Protein AF-A0A9W8Z7Z8-F1 (afdb_monomer_lite)

Structure (mmCIF, N/CA/C/O backbone):
data_AF-A0A9W8Z7Z8-F1
#
_entry.id   AF-A0A9W8Z7Z8-F1
#
loop_
_atom_site.group_PDB
_atom_site.id
_atom_site.type_symbol
_atom_site.label_atom_id
_atom_site.label_alt_id
_atom_site.label_comp_id
_atom_site.label_asym_id
_atom_site.label_entity_id
_atom_site.label_seq_id
_atom_site.pdbx_PDB_ins_code
_atom_site.Cartn_x
_atom_site.Cartn_y
_atom_site.Cartn_z
_atom_site.occupancy
_atom_site.B_iso_or_equiv
_atom_site.auth_seq_id
_atom_site.auth_comp_id
_atom_site.auth_asym_id
_atom_site.auth_atom_id
_atom_site.pdbx_PDB_model_num
ATOM 1 N N . MET A 1 1 ? -20.043 -5.661 -23.230 1.00 39.12 1 MET A N 1
ATOM 2 C CA . MET A 1 1 ? -18.598 -5.595 -22.926 1.00 39.12 1 MET A CA 1
ATOM 3 C C . MET A 1 1 ? -18.459 -5.295 -21.445 1.00 39.12 1 MET A C 1
ATOM 5 O O . MET A 1 1 ? -19.110 -4.366 -20.987 1.00 39.12 1 MET A O 1
ATOM 9 N N . ALA A 1 2 ? -17.731 -6.114 -20.684 1.00 43.66 2 ALA A N 1
ATOM 10 C CA . ALA A 1 2 ? -17.477 -5.823 -19.274 1.00 43.66 2 ALA A CA 1
ATOM 11 C C . ALA A 1 2 ? -16.576 -4.582 -19.176 1.00 43.66 2 ALA A C 1
ATOM 13 O O . ALA A 1 2 ? -15.617 -4.477 -19.938 1.00 43.66 2 ALA A O 1
ATOM 14 N N . ALA A 1 3 ? -16.887 -3.651 -18.271 1.00 53.94 3 ALA A N 1
ATOM 15 C CA . ALA A 1 3 ? -15.979 -2.555 -17.943 1.00 53.94 3 ALA A CA 1
ATOM 16 C C . ALA A 1 3 ? -14.608 -3.136 -17.556 1.00 53.94 3 ALA A C 1
ATOM 18 O O . ALA A 1 3 ? -14.558 -4.127 -16.813 1.00 53.94 3 ALA A O 1
ATOM 19 N N . SER A 1 4 ? -13.520 -2.553 -18.074 1.00 74.75 4 SER A N 1
ATOM 20 C CA . SER A 1 4 ? -12.165 -2.930 -17.663 1.00 74.75 4 SER A CA 1
ATOM 21 C C . SER A 1 4 ? -12.037 -2.765 -16.146 1.00 74.75 4 SER A C 1
ATOM 23 O O . SER A 1 4 ? -12.730 -1.940 -15.544 1.00 74.75 4 SER A O 1
ATOM 25 N N . SER A 1 5 ? -11.192 -3.573 -15.500 1.00 82.94 5 SER A N 1
ATOM 26 C CA . SER A 1 5 ? -11.067 -3.580 -14.035 1.00 82.94 5 SER A CA 1
ATOM 27 C C . SER A 1 5 ? -10.820 -2.180 -13.464 1.00 82.94 5 SER A C 1
ATOM 29 O O . SER A 1 5 ? -11.404 -1.831 -12.443 1.00 82.94 5 SER A O 1
ATOM 31 N N . ILE A 1 6 ? -10.071 -1.334 -14.179 1.00 86.25 6 ILE A N 1
ATOM 32 C CA . ILE A 1 6 ? -9.810 0.046 -13.765 1.00 86.25 6 ILE A CA 1
ATOM 33 C C . ILE A 1 6 ? -11.049 0.949 -13.795 1.00 86.25 6 ILE A C 1
ATOM 35 O O . ILE A 1 6 ? -11.225 1.764 -12.895 1.00 86.25 6 ILE A O 1
ATOM 39 N N . GLU A 1 7 ? -11.946 0.799 -14.771 1.00 88.81 7 GLU A N 1
ATOM 40 C CA . GLU A 1 7 ? -13.176 1.601 -14.826 1.00 88.81 7 GLU A CA 1
ATOM 41 C C . GLU A 1 7 ? -14.107 1.258 -13.658 1.00 88.81 7 GLU A C 1
ATOM 43 O O . GLU A 1 7 ? -14.767 2.137 -13.106 1.00 88.81 7 GLU A O 1
ATOM 48 N N . LYS A 1 8 ? -14.085 -0.002 -13.200 1.00 89.75 8 LYS A N 1
ATOM 49 C CA . LYS A 1 8 ? -14.776 -0.394 -11.966 1.00 89.75 8 LYS A CA 1
ATOM 50 C C . LYS A 1 8 ? -14.170 0.309 -10.754 1.00 89.75 8 LYS A C 1
ATOM 52 O O . LYS A 1 8 ? -14.917 0.903 -9.986 1.00 89.75 8 LYS A O 1
ATOM 57 N N . ILE A 1 9 ? -12.843 0.308 -10.613 1.00 90.50 9 ILE A N 1
ATOM 58 C CA . ILE A 1 9 ? -12.162 0.980 -9.494 1.00 90.50 9 ILE A CA 1
ATOM 59 C C . ILE A 1 9 ? -12.433 2.489 -9.496 1.00 90.50 9 ILE A C 1
ATOM 61 O O . ILE A 1 9 ? -12.765 3.045 -8.455 1.00 90.50 9 ILE A O 1
ATOM 65 N N . LYS A 1 10 ? -12.378 3.149 -10.658 1.00 89.25 10 LYS A N 1
ATOM 66 C CA . LYS A 1 10 ? -12.689 4.583 -10.795 1.00 89.25 10 LYS A CA 1
ATOM 67 C C . LYS A 1 10 ? -14.138 4.928 -10.444 1.00 89.25 10 LYS A C 1
ATOM 69 O O . LYS A 1 10 ? -14.411 6.066 -10.078 1.00 89.25 10 LYS A O 1
ATOM 74 N N . SER A 1 11 ? -15.057 3.971 -10.574 1.00 92.56 11 SER A N 1
ATOM 75 C CA . SER A 1 11 ? -16.468 4.150 -10.214 1.00 92.56 11 SER A CA 1
ATOM 76 C C . SER A 1 11 ? -16.760 3.962 -8.721 1.00 92.56 11 SER A C 1
ATOM 78 O O . SER A 1 11 ? -17.864 4.280 -8.280 1.00 92.56 11 SER A O 1
ATOM 80 N N . LEU A 1 12 ? -15.801 3.448 -7.940 1.00 93.88 12 LEU A N 1
ATOM 81 C CA . LEU A 1 12 ? -15.983 3.246 -6.505 1.00 93.88 12 LEU A CA 1
ATOM 82 C C . LEU A 1 12 ? -16.014 4.586 -5.753 1.00 93.88 12 LEU A C 1
ATOM 84 O O . LEU A 1 12 ? -15.250 5.498 -6.084 1.00 93.88 12 LEU A O 1
ATOM 88 N N . PRO A 1 13 ? -16.843 4.708 -4.702 1.00 95.06 13 PRO A N 1
ATOM 89 C CA . PRO A 1 13 ? -16.856 5.898 -3.866 1.00 95.06 13 PRO A CA 1
ATOM 90 C C . PRO A 1 13 ? -15.516 6.082 -3.142 1.00 95.06 13 PRO A C 1
ATOM 92 O O . PRO A 1 13 ? -14.824 5.118 -2.804 1.00 95.06 13 PRO A O 1
ATOM 95 N N . ALA A 1 14 ? -15.161 7.335 -2.865 1.00 93.38 14 ALA A N 1
ATOM 96 C CA . ALA A 1 14 ? -14.067 7.631 -1.947 1.00 93.38 14 ALA A CA 1
ATOM 97 C C . ALA A 1 14 ? -14.435 7.161 -0.530 1.00 93.38 14 ALA A C 1
ATOM 99 O O . ALA A 1 14 ? -15.610 7.205 -0.155 1.00 93.38 14 ALA A O 1
ATOM 100 N N . LEU A 1 15 ? -13.443 6.737 0.257 1.00 90.56 15 LEU A N 1
ATOM 101 C CA . LEU A 1 15 ? -13.658 6.414 1.668 1.00 90.56 15 LEU A CA 1
ATOM 102 C C . LEU A 1 15 ? -14.225 7.655 2.388 1.00 90.56 15 LEU A C 1
ATOM 104 O O . LEU A 1 15 ? -13.582 8.710 2.356 1.00 90.56 15 LEU A O 1
ATOM 108 N N . PRO A 1 16 ? -15.424 7.570 2.995 1.00 90.81 16 PRO A N 1
ATOM 109 C CA . PRO A 1 16 ? -16.028 8.706 3.674 1.00 90.81 16 PRO A CA 1
ATOM 110 C C . PRO A 1 16 ? -15.266 9.062 4.956 1.00 90.81 16 PRO A C 1
ATOM 112 O O . PRO A 1 16 ? -14.411 8.318 5.439 1.00 90.81 16 PRO A O 1
ATOM 115 N N . SER A 1 17 ? -15.601 10.220 5.527 1.00 88.06 17 SER A N 1
ATOM 116 C CA . SER A 1 17 ? -15.089 10.609 6.841 1.00 88.06 17 SER A CA 1
ATOM 117 C C . SER A 1 17 ? -15.485 9.581 7.901 1.00 88.06 17 SER A C 1
ATOM 119 O O . SER A 1 17 ? -16.642 9.175 7.981 1.00 88.06 17 SER A O 1
ATOM 121 N N . GLN A 1 18 ? -14.537 9.231 8.766 1.00 87.69 18 GLN A N 1
ATOM 122 C CA . GLN A 1 18 ? -14.733 8.289 9.873 1.00 87.69 18 GLN A CA 1
ATOM 123 C C . GLN A 1 18 ? -15.475 8.918 11.072 1.00 87.69 18 GLN A C 1
ATOM 125 O O . GLN A 1 18 ? -15.581 8.302 12.126 1.00 87.69 18 GLN A O 1
ATOM 130 N N . ALA A 1 19 ? -15.988 10.148 10.924 1.00 85.44 19 ALA A N 1
ATOM 131 C CA . ALA A 1 19 ? -16.839 10.811 11.917 1.00 85.44 19 ALA A CA 1
ATOM 132 C C . ALA A 1 19 ? -18.257 10.210 11.998 1.00 85.44 19 ALA A C 1
ATOM 134 O O . ALA A 1 19 ? -18.991 10.476 12.948 1.00 85.44 19 ALA A O 1
ATOM 135 N N . THR A 1 20 ? -18.653 9.422 10.997 1.00 83.00 20 THR A N 1
ATOM 136 C CA . THR A 1 20 ? -19.937 8.716 10.931 1.00 83.00 20 THR A CA 1
ATOM 137 C C . THR A 1 20 ? -19.712 7.248 10.589 1.00 83.00 20 THR A C 1
ATOM 139 O O . THR A 1 20 ? -18.652 6.885 10.082 1.00 83.00 20 THR A O 1
ATOM 142 N N . ALA A 1 21 ? -20.721 6.408 10.830 1.00 85.56 21 ALA A N 1
ATOM 143 C CA . ALA A 1 21 ? -20.682 5.012 10.408 1.00 85.56 21 ALA A CA 1
ATOM 144 C C . ALA A 1 21 ? -20.413 4.910 8.897 1.00 85.56 21 ALA A C 1
ATOM 146 O O . ALA A 1 21 ? -21.009 5.639 8.102 1.00 85.56 21 ALA A O 1
ATOM 147 N N . ILE A 1 22 ? -19.497 4.017 8.525 1.00 90.00 22 ILE A N 1
ATOM 148 C CA . ILE A 1 22 ? -19.173 3.710 7.134 1.00 90.00 22 ILE A CA 1
ATOM 149 C C . ILE A 1 22 ? -19.985 2.481 6.739 1.00 90.00 22 ILE A C 1
ATOM 151 O O . ILE A 1 22 ? -19.901 1.445 7.399 1.00 90.00 22 ILE A O 1
ATOM 155 N N . ASP A 1 23 ? -20.778 2.607 5.677 1.00 92.06 23 ASP A N 1
ATOM 156 C CA . ASP A 1 23 ? -21.559 1.492 5.152 1.00 92.06 23 ASP A CA 1
ATOM 157 C C . ASP A 1 23 ? -20.656 0.355 4.646 1.00 92.06 23 ASP A C 1
ATOM 159 O O . ASP A 1 23 ? -19.468 0.516 4.364 1.00 92.06 23 ASP A O 1
ATOM 163 N N . GLN A 1 24 ? -21.224 -0.841 4.513 1.00 91.62 24 GLN A N 1
ATOM 164 C CA . GLN A 1 24 ? -20.493 -1.956 3.921 1.00 91.62 24 GLN A CA 1
ATOM 165 C C . GLN A 1 24 ? -20.294 -1.719 2.422 1.00 91.62 24 GLN A C 1
ATOM 167 O O . GLN A 1 24 ? -21.250 -1.474 1.686 1.00 91.62 24 GLN A O 1
ATOM 172 N N . GLY A 1 25 ? -19.056 -1.849 1.947 1.00 94.19 25 GLY A N 1
ATOM 173 C CA . GLY A 1 25 ? -18.757 -1.644 0.537 1.00 94.19 25 GLY A CA 1
ATOM 174 C C . GLY A 1 25 ? -17.272 -1.653 0.208 1.00 94.19 25 GLY A C 1
ATOM 175 O O . GLY A 1 25 ? -16.425 -2.002 1.029 1.00 94.19 25 GLY A O 1
ATOM 176 N N . GLN A 1 26 ? -16.970 -1.277 -1.034 1.00 94.88 26 GLN A N 1
ATOM 177 C CA . GLN A 1 26 ? -15.612 -1.032 -1.505 1.00 94.88 26 GLN A CA 1
ATOM 178 C C . GLN A 1 26 ? -15.412 0.469 -1.667 1.00 94.88 26 GLN A C 1
ATOM 180 O O . GLN A 1 26 ? -16.247 1.150 -2.262 1.00 94.88 26 GLN A O 1
ATOM 185 N N . TYR A 1 27 ? -14.286 0.953 -1.162 1.00 95.06 27 TYR A N 1
ATOM 186 C CA . TYR A 1 27 ? -13.946 2.365 -1.145 1.00 95.06 27 TYR A CA 1
ATOM 187 C C . TYR A 1 27 ? -12.557 2.579 -1.725 1.00 95.06 27 TYR A C 1
ATOM 189 O O . TYR A 1 27 ? -11.703 1.693 -1.670 1.00 95.06 27 TYR A O 1
ATOM 197 N N . THR A 1 28 ? -12.324 3.774 -2.255 1.00 94.12 28 THR A N 1
ATOM 198 C CA . THR A 1 28 ? -11.012 4.188 -2.750 1.00 94.12 28 THR A CA 1
ATOM 199 C C . THR A 1 28 ? -10.416 5.281 -1.881 1.00 94.12 28 THR A C 1
ATOM 201 O O . THR A 1 28 ? -11.105 6.165 -1.371 1.00 94.12 28 THR A O 1
ATOM 204 N N . ILE A 1 29 ? -9.097 5.229 -1.735 1.00 92.94 29 ILE A N 1
ATOM 205 C CA . ILE A 1 29 ? -8.292 6.334 -1.228 1.00 92.94 29 ILE A CA 1
ATOM 206 C C . ILE A 1 29 ? -7.325 6.660 -2.353 1.00 92.94 29 ILE A C 1
ATOM 208 O O . ILE A 1 29 ? -6.468 5.850 -2.699 1.00 92.94 29 ILE A O 1
ATOM 212 N N . ALA A 1 30 ? -7.525 7.817 -2.974 1.00 91.56 30 ALA A N 1
ATOM 213 C CA . ALA A 1 30 ? -6.794 8.216 -4.163 1.00 91.56 30 ALA A CA 1
ATOM 214 C C . ALA A 1 30 ? -5.975 9.473 -3.887 1.00 91.56 30 ALA A C 1
ATOM 216 O O . ALA A 1 30 ? -6.443 10.412 -3.241 1.00 91.56 30 ALA A O 1
ATOM 217 N N . THR A 1 31 ? -4.772 9.515 -4.448 1.00 91.25 31 THR A N 1
ATOM 218 C CA . THR A 1 31 ? -3.975 10.735 -4.549 1.00 91.25 31 THR A CA 1
ATOM 219 C C . THR A 1 31 ? -3.926 11.195 -6.001 1.00 91.25 31 THR A C 1
ATOM 221 O O . THR A 1 31 ? -3.855 10.385 -6.921 1.00 91.25 31 THR A O 1
ATOM 224 N N . LYS A 1 32 ? -3.967 12.513 -6.212 1.00 88.94 32 LYS A N 1
ATOM 225 C CA . LYS A 1 32 ? -3.668 13.135 -7.515 1.00 88.94 32 LYS A CA 1
ATOM 226 C C . LYS A 1 32 ? -2.215 13.602 -7.604 1.00 88.94 32 LYS A C 1
ATOM 228 O O . LYS A 1 32 ? -1.803 14.126 -8.635 1.00 88.94 32 LYS A O 1
ATOM 233 N N . GLN A 1 33 ? -1.458 13.478 -6.513 1.00 90.31 33 GLN A N 1
ATOM 234 C CA . GLN A 1 33 ? -0.063 13.891 -6.475 1.00 90.31 33 GLN A CA 1
ATOM 235 C C . GLN A 1 33 ? 0.769 12.901 -7.280 1.00 90.31 33 GLN A C 1
ATOM 237 O O . GLN A 1 33 ? 0.691 11.696 -7.061 1.00 90.31 33 GLN A O 1
ATOM 242 N N . GLN A 1 34 ? 1.574 13.413 -8.200 1.00 89.94 34 GLN A N 1
ATOM 243 C CA . GLN A 1 34 ? 2.544 12.607 -8.927 1.00 89.94 34 GLN A CA 1
ATOM 244 C C . GLN A 1 34 ? 3.852 12.553 -8.139 1.00 89.94 34 GLN A C 1
ATOM 246 O O . GLN A 1 34 ? 4.297 13.570 -7.607 1.00 89.94 34 GLN A O 1
ATOM 251 N N . LEU A 1 35 ? 4.476 11.378 -8.101 1.00 89.38 35 LEU A N 1
ATOM 252 C CA . LEU A 1 35 ? 5.808 11.189 -7.542 1.00 89.38 35 LEU A CA 1
ATOM 253 C C . LEU A 1 35 ? 6.775 10.841 -8.672 1.00 89.38 35 LEU A C 1
ATOM 255 O O . LEU A 1 35 ? 6.629 9.812 -9.328 1.00 89.38 35 LEU A O 1
ATOM 259 N N . ASN A 1 36 ? 7.765 11.705 -8.886 1.00 87.75 36 ASN A N 1
ATOM 260 C CA . ASN A 1 36 ? 8.847 11.459 -9.831 1.00 87.75 36 ASN A CA 1
ATOM 261 C C . ASN A 1 36 ? 10.073 10.990 -9.054 1.00 87.75 36 ASN A C 1
ATOM 263 O O . ASN A 1 36 ? 10.641 11.752 -8.271 1.00 87.75 36 ASN A O 1
ATOM 267 N N . LEU A 1 37 ? 10.476 9.743 -9.279 1.00 84.38 37 LEU A N 1
ATOM 268 C CA . LEU A 1 37 ? 11.695 9.190 -8.706 1.00 84.38 37 LEU A CA 1
ATOM 269 C C . LEU A 1 37 ? 12.843 9.403 -9.688 1.00 84.38 37 LEU A C 1
ATOM 271 O O . LEU A 1 37 ? 12.743 9.033 -10.858 1.00 84.38 37 LEU A O 1
ATOM 275 N N . ILE A 1 38 ? 13.922 10.017 -9.210 1.00 80.19 38 ILE A N 1
ATOM 276 C CA . ILE A 1 38 ? 15.151 10.190 -9.984 1.00 80.19 38 ILE A CA 1
ATOM 277 C C . ILE A 1 38 ? 16.125 9.114 -9.505 1.00 80.19 38 ILE A C 1
ATOM 279 O O . ILE A 1 38 ? 16.488 9.138 -8.325 1.00 80.19 38 ILE A O 1
ATOM 283 N N . PRO A 1 39 ? 16.536 8.171 -10.371 1.00 72.69 39 PRO A N 1
ATOM 284 C CA . PRO A 1 39 ? 17.536 7.189 -9.994 1.00 72.69 39 PRO A CA 1
ATOM 285 C C . PRO A 1 39 ? 18.850 7.900 -9.673 1.00 72.69 39 PRO A C 1
ATOM 287 O O . PRO A 1 39 ? 19.281 8.811 -10.385 1.00 72.69 39 PRO A O 1
ATOM 290 N N . THR A 1 40 ? 19.479 7.489 -8.581 1.00 70.94 40 THR A N 1
ATOM 291 C CA . THR A 1 40 ? 20.834 7.896 -8.225 1.00 70.94 40 THR A CA 1
ATOM 292 C C . THR A 1 40 ? 21.831 6.859 -8.720 1.00 70.94 40 THR A C 1
ATOM 294 O O . THR A 1 40 ? 21.492 5.696 -8.910 1.00 70.94 40 THR A O 1
ATOM 297 N N . ASN A 1 41 ? 23.076 7.278 -8.947 1.00 72.00 41 ASN A N 1
ATOM 298 C CA . ASN A 1 41 ? 24.141 6.388 -9.423 1.00 72.00 41 ASN A CA 1
ATOM 299 C C . ASN A 1 41 ? 24.748 5.528 -8.293 1.00 72.00 41 ASN A C 1
ATOM 301 O O . ASN A 1 41 ? 25.907 5.132 -8.387 1.00 72.00 41 ASN A O 1
ATOM 305 N N . ASP A 1 42 ? 24.013 5.305 -7.202 1.00 77.00 42 ASP A N 1
ATOM 306 C CA . ASP A 1 42 ? 24.418 4.439 -6.098 1.00 77.00 42 ASP A CA 1
ATOM 307 C C . ASP A 1 42 ? 23.669 3.099 -6.159 1.00 77.00 42 ASP A C 1
ATOM 309 O O . ASP A 1 42 ? 22.607 2.977 -6.761 1.00 77.00 42 ASP A O 1
ATOM 313 N N . GLU A 1 43 ? 24.235 2.064 -5.539 1.00 75.25 43 GLU A N 1
ATOM 314 C CA . GLU A 1 43 ? 23.600 0.737 -5.442 1.00 75.25 43 GLU A CA 1
ATOM 315 C C . GLU A 1 43 ? 22.541 0.678 -4.321 1.00 75.25 43 GLU A C 1
ATOM 317 O O . GLU A 1 43 ? 22.003 -0.384 -4.004 1.00 75.25 43 GLU A O 1
ATOM 322 N N . ALA A 1 44 ? 22.247 1.813 -3.682 1.00 80.69 44 ALA A N 1
ATOM 323 C CA . ALA A 1 44 ? 21.367 1.877 -2.528 1.00 80.69 44 ALA A CA 1
ATOM 324 C C . ALA A 1 44 ? 19.890 1.829 -2.948 1.00 80.69 44 ALA A C 1
ATOM 326 O O . ALA A 1 44 ? 19.421 2.630 -3.756 1.00 80.69 44 ALA A O 1
ATOM 327 N N . THR A 1 45 ? 19.124 0.926 -2.330 1.00 82.75 45 THR A N 1
ATOM 328 C CA . THR A 1 45 ? 17.658 0.950 -2.437 1.00 82.75 45 THR A CA 1
ATOM 329 C C . THR A 1 45 ? 17.116 2.148 -1.661 1.00 82.75 45 THR A C 1
ATOM 331 O O . THR A 1 45 ? 17.487 2.364 -0.508 1.00 82.75 45 THR A O 1
ATOM 334 N N . ARG A 1 46 ? 16.233 2.928 -2.292 1.00 85.31 46 ARG A N 1
ATOM 335 C CA . ARG A 1 46 ? 15.578 4.091 -1.684 1.00 85.31 46 ARG A CA 1
ATOM 336 C C . ARG A 1 46 ? 14.071 3.906 -1.702 1.00 85.31 46 ARG A C 1
ATOM 338 O O . ARG A 1 46 ? 13.499 3.592 -2.745 1.00 85.31 46 ARG A O 1
ATOM 345 N N . THR A 1 47 ? 13.443 4.181 -0.568 1.00 88.00 47 THR A N 1
ATOM 346 C CA . THR A 1 47 ? 11.991 4.105 -0.400 1.00 88.00 47 THR A CA 1
ATOM 347 C C . THR A 1 47 ? 11.433 5.504 -0.174 1.00 88.00 47 THR A C 1
ATOM 349 O O . THR A 1 47 ? 12.034 6.321 0.521 1.00 88.00 47 THR A O 1
ATOM 352 N N . HIS A 1 48 ? 10.279 5.792 -0.774 1.00 90.94 48 HIS A N 1
ATOM 353 C CA . HIS A 1 48 ? 9.584 7.067 -0.634 1.00 90.94 48 HIS A CA 1
ATOM 354 C C . HIS A 1 48 ? 8.113 6.824 -0.310 1.00 90.94 48 HIS A C 1
ATOM 356 O O . HIS A 1 48 ? 7.434 6.077 -1.017 1.00 90.94 48 HIS A O 1
ATOM 362 N N . ILE A 1 49 ? 7.598 7.502 0.716 1.00 92.25 49 ILE A N 1
ATOM 363 C CA . ILE A 1 49 ? 6.159 7.531 0.980 1.00 92.25 49 ILE A CA 1
ATOM 364 C C . ILE A 1 49 ? 5.504 8.436 -0.066 1.00 92.25 49 ILE A C 1
ATOM 366 O O . ILE A 1 49 ? 5.752 9.639 -0.106 1.00 92.25 49 ILE A O 1
ATOM 370 N N . TRP A 1 50 ? 4.669 7.847 -0.923 1.00 92.94 50 TRP A N 1
ATOM 371 C CA . TRP A 1 50 ? 3.969 8.574 -1.983 1.00 92.94 50 TRP A CA 1
ATOM 372 C C . TRP A 1 50 ? 2.694 9.256 -1.480 1.00 92.94 50 TRP A C 1
ATOM 374 O O . TRP A 1 50 ? 2.489 10.447 -1.700 1.00 92.94 50 TRP A O 1
ATOM 384 N N . PHE A 1 51 ? 1.830 8.507 -0.801 1.00 93.12 51 PHE A N 1
ATOM 385 C CA . PHE A 1 51 ? 0.630 9.034 -0.164 1.00 93.12 51 PHE A CA 1
ATOM 386 C C . PHE A 1 51 ? 0.238 8.152 1.016 1.00 93.12 51 PHE A C 1
ATOM 388 O O . PHE A 1 51 ? 0.732 7.035 1.169 1.00 93.12 51 PHE A O 1
ATOM 395 N N . ARG A 1 52 ? -0.656 8.673 1.852 1.00 91.62 52 ARG A N 1
ATOM 396 C CA . ARG A 1 52 ? -1.150 8.007 3.055 1.00 91.62 52 ARG A CA 1
ATOM 397 C C . ARG A 1 52 ? -2.644 8.222 3.204 1.00 91.62 52 ARG A C 1
ATOM 399 O O . ARG A 1 52 ? -3.192 9.209 2.711 1.00 91.62 52 ARG A O 1
ATOM 406 N N . THR A 1 53 ? -3.285 7.296 3.896 1.00 90.50 53 THR A N 1
ATOM 407 C CA . THR A 1 53 ? -4.645 7.486 4.389 1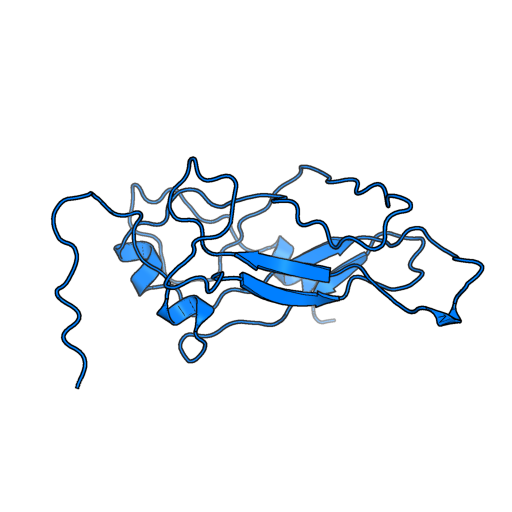.00 90.50 53 THR A CA 1
ATOM 408 C C . THR A 1 53 ? -4.622 8.449 5.584 1.00 90.50 53 THR A C 1
ATOM 410 O O . THR A 1 53 ? -3.565 8.644 6.192 1.00 90.50 53 THR A O 1
ATOM 413 N N . PRO A 1 54 ? -5.764 9.037 5.971 1.00 85.88 54 PRO A N 1
ATOM 414 C CA . PRO A 1 54 ? -5.947 9.517 7.343 1.00 85.88 54 PRO A CA 1
ATOM 415 C C . PRO A 1 54 ? -5.745 8.369 8.349 1.00 85.88 54 PRO A C 1
ATOM 417 O O . PRO A 1 54 ? -5.839 7.199 7.952 1.00 85.88 54 PRO A O 1
ATOM 420 N N . ALA A 1 55 ? -5.518 8.668 9.633 1.00 89.44 55 ALA A N 1
ATOM 421 C CA . ALA A 1 55 ? -5.514 7.631 10.665 1.00 89.44 55 ALA A CA 1
ATOM 422 C C . ALA A 1 55 ? -6.834 6.867 10.636 1.00 89.44 55 ALA A C 1
ATOM 424 O O . ALA A 1 55 ? -7.919 7.451 10.595 1.00 89.44 55 ALA A O 1
ATOM 425 N N . LEU A 1 56 ? -6.730 5.543 10.641 1.00 90.62 56 LEU A N 1
ATOM 426 C CA . LEU A 1 56 ? -7.886 4.666 10.662 1.00 90.62 56 LEU A CA 1
ATOM 427 C C . LEU A 1 56 ? -8.347 4.477 12.109 1.00 90.62 56 LEU A C 1
ATOM 429 O O . LEU A 1 56 ? -7.540 4.238 13.006 1.00 90.62 56 LEU A O 1
ATOM 433 N N . THR A 1 57 ? -9.651 4.592 12.338 1.00 90.94 57 THR A N 1
ATOM 434 C CA . THR A 1 57 ? -10.264 4.287 13.630 1.00 90.94 57 THR A CA 1
ATOM 435 C C . THR A 1 57 ? -10.335 2.778 13.831 1.00 90.94 57 THR A C 1
ATOM 437 O O . THR A 1 57 ? -10.343 2.000 12.873 1.00 90.94 57 THR A O 1
ATOM 440 N N . ILE A 1 58 ? -10.447 2.352 15.090 1.00 90.25 58 ILE A N 1
ATOM 441 C CA . ILE A 1 58 ? -10.582 0.932 15.431 1.00 90.25 58 ILE A CA 1
ATOM 442 C C . ILE A 1 58 ? -11.793 0.284 14.750 1.00 90.25 58 ILE A C 1
ATOM 444 O O . ILE A 1 58 ? -11.716 -0.867 14.322 1.00 90.25 58 ILE A O 1
ATOM 448 N N . ASP A 1 59 ? -12.894 1.026 14.617 1.00 89.44 59 ASP A N 1
ATOM 449 C CA . ASP A 1 59 ? -14.095 0.538 13.950 1.00 89.44 59 ASP A CA 1
ATOM 450 C C . ASP A 1 59 ? -13.830 0.320 12.465 1.00 89.44 59 ASP A C 1
ATOM 452 O O . ASP A 1 59 ? -14.138 -0.752 11.955 1.00 89.44 59 ASP A O 1
ATOM 456 N N . THR A 1 60 ? -13.188 1.265 11.777 1.00 90.94 60 THR A N 1
ATOM 457 C CA . THR A 1 60 ? -12.822 1.086 10.367 1.00 90.94 60 THR A CA 1
ATOM 458 C C . THR A 1 60 ? -11.897 -0.114 10.188 1.00 90.94 60 THR A C 1
ATOM 460 O O . THR A 1 60 ? -12.177 -0.966 9.348 1.00 90.94 60 THR A O 1
ATOM 463 N N . ILE A 1 61 ? -10.848 -0.233 11.010 1.00 91.94 61 ILE A N 1
ATOM 464 C CA . ILE A 1 61 ? -9.870 -1.330 10.939 1.00 91.94 61 ILE A CA 1
ATOM 465 C C . ILE A 1 61 ? -10.555 -2.696 11.043 1.00 91.94 61 ILE A C 1
ATOM 467 O O . ILE A 1 61 ? -10.340 -3.553 10.190 1.00 91.94 61 ILE A O 1
ATOM 471 N N . LYS A 1 62 ? -11.453 -2.878 12.020 1.00 90.81 62 LYS A N 1
ATOM 472 C CA . LYS A 1 62 ? -12.199 -4.136 12.226 1.00 90.81 62 LYS A CA 1
ATOM 473 C C . LYS A 1 62 ? -13.073 -4.550 11.038 1.00 90.81 62 LYS A C 1
ATOM 475 O O . LYS A 1 62 ? -13.464 -5.713 10.946 1.00 90.81 62 LYS A O 1
ATOM 480 N N . HIS A 1 63 ? -13.417 -3.615 10.155 1.00 91.56 63 HIS A N 1
ATOM 481 C CA . HIS A 1 63 ? -14.241 -3.877 8.976 1.00 91.56 63 HIS A CA 1
ATOM 482 C C . HIS A 1 63 ? -13.427 -4.007 7.680 1.00 91.56 63 HIS A C 1
ATOM 484 O O . HIS A 1 63 ? -14.003 -4.348 6.643 1.00 91.56 63 HIS A O 1
ATOM 490 N N . ILE A 1 64 ? -12.107 -3.787 7.708 1.00 93.50 64 ILE A N 1
ATOM 491 C CA . ILE A 1 64 ? -11.251 -3.970 6.533 1.00 93.50 64 ILE A CA 1
ATOM 492 C C . ILE A 1 64 ? -11.100 -5.463 6.248 1.00 93.50 64 ILE A C 1
ATOM 494 O O . ILE A 1 64 ? -10.417 -6.190 6.957 1.00 93.50 64 ILE A O 1
ATOM 498 N N . ARG A 1 65 ? -11.715 -5.911 5.150 1.00 94.94 65 ARG A N 1
ATOM 499 C CA . ARG A 1 65 ? -11.612 -7.300 4.666 1.00 94.94 65 ARG A CA 1
ATOM 500 C C . ARG A 1 65 ? -10.478 -7.509 3.676 1.00 94.94 65 ARG A C 1
ATOM 502 O O . ARG A 1 65 ? -9.981 -8.620 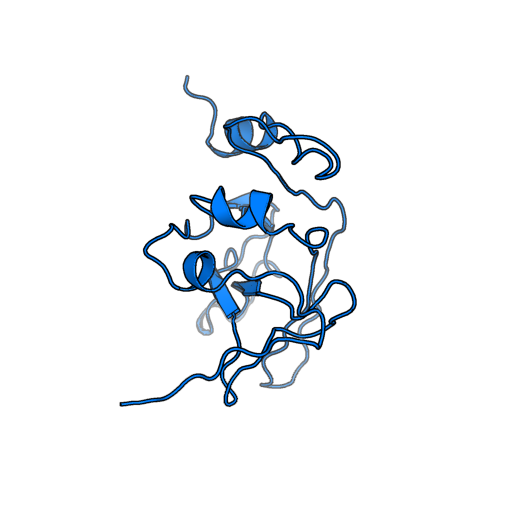3.504 1.00 94.94 65 ARG A O 1
ATOM 509 N N . SER A 1 66 ? -10.106 -6.450 2.963 1.00 95.44 66 SER A N 1
ATOM 510 C CA . SER A 1 66 ? -8.995 -6.505 2.027 1.00 95.44 66 SER A CA 1
ATOM 511 C C . SER A 1 66 ? -8.476 -5.131 1.641 1.00 95.44 66 SER A C 1
ATOM 513 O O . SER A 1 66 ? -9.264 -4.192 1.537 1.00 95.44 66 SER A O 1
ATOM 515 N N . ILE A 1 67 ? -7.189 -5.057 1.315 1.00 96.00 67 ILE A N 1
ATOM 516 C CA . ILE A 1 67 ? -6.518 -3.870 0.782 1.00 96.00 67 ILE A CA 1
ATOM 517 C C . ILE A 1 67 ? -5.841 -4.240 -0.541 1.00 96.00 67 ILE A C 1
ATOM 519 O O . ILE A 1 67 ? -5.242 -5.305 -0.668 1.00 96.00 67 ILE A O 1
ATOM 523 N N . GLN A 1 68 ? -5.937 -3.368 -1.543 1.00 96.06 68 GLN A N 1
ATOM 524 C CA . GLN A 1 68 ? -5.268 -3.545 -2.831 1.00 96.06 68 GLN A CA 1
ATOM 525 C C . GLN A 1 68 ? -4.822 -2.187 -3.369 1.00 96.06 68 GLN A C 1
ATOM 527 O O . GLN A 1 68 ? -5.611 -1.243 -3.412 1.00 96.06 68 GLN A O 1
ATOM 532 N N . LEU A 1 69 ? -3.564 -2.098 -3.798 1.00 95.56 69 LEU A N 1
ATOM 533 C CA . LEU A 1 69 ? -3.030 -0.899 -4.435 1.00 95.56 69 LEU A CA 1
ATOM 534 C C . LEU A 1 69 ? -3.202 -0.985 -5.952 1.00 95.56 69 LEU A C 1
ATOM 536 O O . LEU A 1 69 ? -2.863 -1.993 -6.570 1.00 95.56 69 LEU A O 1
ATOM 540 N N . TRP A 1 70 ? -3.671 0.113 -6.531 1.00 94.94 70 TRP A N 1
ATOM 541 C CA . TRP A 1 70 ? -3.691 0.360 -7.966 1.00 94.94 70 TRP A CA 1
ATOM 542 C C . TRP A 1 70 ? -2.865 1.612 -8.235 1.00 94.94 70 TRP A C 1
ATOM 544 O O . TRP A 1 70 ? -3.061 2.626 -7.565 1.00 94.94 70 TRP A O 1
ATOM 554 N N . ALA A 1 71 ? -1.942 1.545 -9.189 1.00 93.06 71 ALA A N 1
ATOM 555 C CA . ALA A 1 71 ? -1.054 2.660 -9.499 1.00 93.06 71 ALA A CA 1
ATOM 556 C C . ALA A 1 71 ? -0.949 2.859 -11.009 1.00 93.06 71 ALA A C 1
ATOM 558 O O . ALA A 1 71 ? -0.689 1.913 -11.745 1.00 93.06 71 ALA A O 1
ATOM 559 N N . GLU A 1 72 ? -1.137 4.091 -11.471 1.00 93.31 72 GLU A N 1
ATOM 560 C CA . GLU A 1 72 ? -0.783 4.484 -12.831 1.00 93.31 72 GLU A CA 1
ATOM 561 C C . GLU A 1 72 ? 0.692 4.869 -12.856 1.00 93.31 72 GLU A C 1
ATOM 563 O O . GLU A 1 72 ? 1.116 5.802 -12.171 1.00 93.31 72 GLU A O 1
ATOM 568 N N . SER A 1 73 ? 1.494 4.135 -13.621 1.00 91.50 73 SER A N 1
ATOM 569 C CA . SER A 1 73 ? 2.936 4.340 -13.639 1.00 91.50 73 SER A CA 1
ATOM 570 C C . SER A 1 73 ? 3.536 4.070 -15.008 1.00 91.50 73 SER A C 1
ATOM 572 O O . SER A 1 73 ? 2.946 3.423 -15.874 1.00 91.50 73 SER A O 1
ATOM 574 N N . ARG A 1 74 ? 4.749 4.582 -15.188 1.00 87.75 74 ARG A N 1
ATOM 575 C CA . ARG A 1 74 ? 5.639 4.230 -16.288 1.00 87.75 74 ARG A CA 1
ATOM 576 C C . ARG A 1 74 ? 7.051 4.063 -15.751 1.00 87.75 74 ARG A C 1
ATOM 578 O O . ARG A 1 74 ? 7.354 4.483 -14.632 1.00 87.75 74 ARG A O 1
ATOM 585 N N . ASP A 1 75 ? 7.902 3.439 -16.541 1.00 82.50 75 ASP A N 1
ATOM 586 C CA . ASP A 1 75 ? 9.327 3.347 -16.248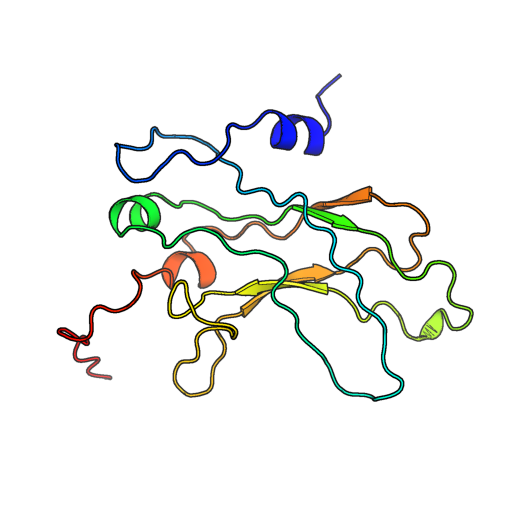 1.00 82.50 75 ASP A CA 1
ATOM 587 C C . ASP A 1 75 ? 10.061 4.502 -16.949 1.00 82.50 75 ASP A C 1
ATOM 589 O O . ASP A 1 75 ? 9.462 5.311 -17.664 1.00 82.50 75 ASP A O 1
ATOM 593 N N . GLN A 1 76 ? 11.377 4.581 -16.788 1.00 72.56 76 GLN A N 1
ATOM 594 C CA . GLN A 1 76 ? 12.247 5.541 -17.480 1.00 72.56 76 GLN A CA 1
ATOM 595 C C . GLN A 1 76 ? 12.252 5.391 -19.021 1.00 72.56 76 GLN A C 1
ATOM 597 O O . GLN A 1 76 ? 12.953 6.125 -19.718 1.00 72.56 76 GLN A O 1
ATOM 602 N N . GLY A 1 77 ? 11.465 4.459 -19.570 1.00 68.62 77 GLY A N 1
ATOM 603 C CA . GLY A 1 77 ? 11.367 4.152 -20.993 1.00 68.62 77 GLY A CA 1
ATOM 604 C C . GLY A 1 77 ? 12.405 3.128 -21.454 1.00 68.62 77 GLY A C 1
ATOM 605 O O . GLY A 1 77 ? 12.852 2.271 -20.691 1.00 68.62 77 GLY A O 1
ATOM 606 N N . ALA A 1 78 ? 12.766 3.180 -22.739 1.00 60.78 78 ALA A N 1
ATOM 607 C CA . ALA A 1 78 ? 13.687 2.227 -23.352 1.00 60.78 78 ALA A CA 1
ATOM 608 C C . ALA A 1 78 ? 15.110 2.375 -22.787 1.00 60.78 78 ALA A C 1
ATOM 610 O O . ALA A 1 78 ? 15.924 3.143 -23.300 1.00 60.78 78 ALA A O 1
ATOM 611 N N . ASN A 1 79 ? 15.424 1.608 -21.744 1.00 60.34 79 ASN A N 1
ATOM 612 C CA . ASN A 1 79 ? 16.785 1.510 -21.240 1.00 60.34 79 ASN A CA 1
ATOM 613 C C . ASN A 1 79 ? 17.656 0.720 -22.239 1.00 60.34 79 ASN A C 1
ATOM 615 O O . ASN A 1 79 ? 17.238 -0.322 -22.759 1.00 60.34 79 ASN A O 1
ATOM 619 N N . ARG A 1 80 ? 18.864 1.220 -22.528 1.00 56.88 80 ARG A N 1
ATOM 620 C CA . ARG A 1 80 ? 19.836 0.539 -23.404 1.00 56.88 80 ARG A CA 1
ATOM 621 C C . ARG A 1 80 ? 20.355 -0.754 -22.769 1.00 56.88 80 ARG A C 1
ATOM 623 O O . ARG A 1 80 ? 20.754 -1.666 -23.486 1.00 56.88 80 ARG A O 1
ATOM 630 N N . GLU A 1 81 ? 20.250 -0.874 -21.449 1.00 61.53 81 GLU A N 1
ATOM 631 C CA . GLU A 1 81 ? 20.745 -2.005 -20.668 1.00 61.53 81 GLU A CA 1
ATOM 632 C C . GLU A 1 81 ? 19.593 -2.901 -20.185 1.00 61.53 81 GLU A C 1
ATOM 634 O O . GLU A 1 81 ? 19.299 -3.028 -18.998 1.00 61.53 81 GLU A O 1
ATOM 639 N N . ARG A 1 82 ? 18.903 -3.546 -21.135 1.00 59.72 82 ARG A N 1
ATOM 640 C CA . ARG A 1 82 ? 17.725 -4.397 -20.857 1.00 59.72 82 ARG A CA 1
ATOM 641 C C . ARG A 1 82 ? 18.008 -5.590 -19.934 1.00 59.72 82 ARG A C 1
ATOM 643 O O . ARG A 1 82 ? 17.070 -6.186 -19.412 1.00 59.72 82 ARG A O 1
ATOM 650 N N . PHE A 1 83 ? 19.279 -5.950 -19.766 1.00 60.66 83 PHE A N 1
ATOM 651 C CA . PHE A 1 83 ? 19.716 -7.144 -19.045 1.00 60.66 83 PHE A CA 1
ATOM 652 C C . PHE A 1 83 ? 19.575 -7.041 -17.523 1.00 60.66 83 PHE A C 1
ATOM 654 O O . PHE A 1 83 ? 19.540 -8.074 -16.863 1.00 60.66 83 PHE A O 1
ATOM 661 N N . TYR A 1 84 ? 19.442 -5.834 -16.968 1.00 65.31 84 TYR A N 1
ATOM 662 C CA . TYR A 1 84 ? 19.377 -5.648 -15.516 1.00 65.31 84 TYR A CA 1
ATOM 663 C C . TYR A 1 84 ? 17.961 -5.798 -14.931 1.00 65.31 84 TYR A C 1
ATOM 665 O O . TYR A 1 84 ? 17.816 -6.045 -13.737 1.00 65.31 84 TYR A O 1
ATOM 673 N N . GLY A 1 85 ? 16.910 -5.766 -15.758 1.00 71.38 85 GLY A N 1
ATOM 674 C CA . GLY A 1 85 ? 15.524 -5.946 -15.312 1.00 71.38 85 GLY A CA 1
ATOM 675 C C . GLY A 1 85 ? 14.938 -4.725 -14.589 1.00 71.38 85 GLY A C 1
ATOM 676 O O . GLY A 1 85 ? 15.472 -3.623 -14.668 1.00 71.38 85 GLY A O 1
ATOM 677 N N . ASN A 1 86 ? 13.797 -4.913 -13.915 1.00 75.06 86 ASN A N 1
ATOM 678 C CA . ASN A 1 86 ? 13.084 -3.831 -13.232 1.00 75.06 86 ASN A CA 1
ATOM 679 C C . ASN A 1 86 ? 13.421 -3.755 -11.742 1.00 75.06 86 ASN A C 1
ATOM 681 O O . ASN A 1 86 ? 13.172 -4.713 -11.005 1.00 75.06 86 ASN A O 1
ATOM 685 N N . TRP A 1 87 ? 13.933 -2.602 -11.317 1.00 81.12 87 TRP A N 1
ATOM 686 C CA . TRP A 1 87 ? 14.364 -2.322 -9.944 1.00 81.12 87 TRP A CA 1
ATOM 687 C C . TRP A 1 87 ? 13.429 -1.365 -9.205 1.00 81.12 87 TRP A C 1
ATOM 689 O O . TRP A 1 87 ? 13.759 -0.881 -8.132 1.00 81.12 87 TRP A O 1
ATOM 699 N N . THR A 1 88 ? 12.251 -1.093 -9.764 1.00 86.81 88 THR A N 1
ATOM 700 C CA . THR A 1 88 ? 11.225 -0.271 -9.123 1.00 86.81 88 THR A CA 1
ATOM 701 C C . THR A 1 88 ? 9.984 -1.110 -8.841 1.00 86.81 88 THR A C 1
ATOM 703 O O . THR A 1 88 ? 9.539 -1.931 -9.655 1.00 86.81 88 THR A O 1
ATOM 706 N N . TRP A 1 89 ? 9.431 -0.949 -7.647 1.00 92.56 89 TRP A N 1
ATOM 707 C CA . TRP A 1 89 ? 8.226 -1.635 -7.203 1.00 92.56 89 TRP A CA 1
ATOM 708 C C . TRP A 1 89 ? 7.432 -0.742 -6.256 1.00 92.56 89 TRP A C 1
ATOM 710 O O . TRP A 1 89 ? 7.943 0.251 -5.748 1.00 92.56 89 TRP A O 1
ATOM 720 N N . PHE A 1 90 ? 6.170 -1.101 -6.060 1.00 95.06 90 PHE A N 1
ATOM 721 C CA . PHE A 1 90 ? 5.266 -0.432 -5.139 1.00 95.06 90 PHE A CA 1
ATOM 722 C C . PHE A 1 90 ? 5.062 -1.282 -3.896 1.00 95.06 90 PHE A C 1
ATOM 724 O O . PHE A 1 90 ? 5.023 -2.515 -3.974 1.00 95.06 90 PHE A O 1
ATOM 731 N N . GLU A 1 91 ? 4.878 -0.616 -2.766 1.00 96.19 91 GLU A N 1
ATOM 732 C CA . GLU A 1 91 ? 4.699 -1.237 -1.459 1.00 96.19 91 GLU A CA 1
ATOM 733 C C . GLU A 1 91 ? 3.530 -0.591 -0.718 1.00 96.19 91 GLU A C 1
ATOM 735 O O . GLU A 1 91 ? 3.162 0.556 -0.977 1.00 96.19 91 GLU A O 1
ATOM 740 N N . LEU A 1 92 ? 2.945 -1.353 0.199 1.00 96.25 92 LEU A N 1
ATOM 741 C CA . LEU A 1 92 ? 2.053 -0.859 1.237 1.00 96.25 92 LEU A CA 1
ATOM 742 C C . LEU A 1 92 ? 2.796 -0.947 2.567 1.00 96.25 92 LEU A C 1
ATOM 744 O O . LEU A 1 92 ? 3.394 -1.978 2.864 1.00 96.25 92 LEU A O 1
ATOM 748 N N . ALA A 1 93 ? 2.747 0.121 3.355 1.00 95.81 93 ALA A N 1
ATOM 749 C CA . ALA A 1 93 ? 3.386 0.191 4.660 1.00 95.81 93 ALA A CA 1
ATOM 750 C C . ALA A 1 93 ? 2.360 0.570 5.727 1.00 95.81 93 ALA A C 1
ATOM 752 O O . ALA A 1 93 ? 1.500 1.422 5.486 1.00 95.81 93 ALA A O 1
ATOM 753 N N . ILE A 1 94 ? 2.474 -0.034 6.908 1.00 95.00 94 ILE A N 1
ATOM 754 C CA . ILE A 1 94 ? 1.782 0.452 8.104 1.00 95.00 94 ILE A CA 1
ATOM 755 C C . ILE A 1 94 ? 2.669 1.517 8.740 1.00 95.00 94 ILE A C 1
ATOM 757 O O . ILE A 1 94 ? 3.873 1.323 8.889 1.00 95.00 94 ILE A O 1
ATOM 761 N N . LEU A 1 95 ? 2.078 2.656 9.092 1.00 94.06 95 LEU A N 1
ATOM 762 C CA . LEU A 1 95 ? 2.761 3.751 9.774 1.00 94.06 95 LEU A CA 1
ATOM 763 C C . LEU A 1 95 ? 2.352 3.761 11.246 1.00 94.06 95 LEU A C 1
ATOM 765 O O . LEU A 1 95 ? 1.208 3.454 11.565 1.00 94.06 95 LEU A O 1
ATOM 769 N N . GLU A 1 96 ? 3.267 4.164 12.127 1.00 90.25 96 GLU A N 1
ATOM 770 C CA . GLU A 1 96 ? 2.988 4.260 13.569 1.00 90.25 96 GLU A CA 1
ATOM 771 C C . GLU A 1 96 ? 1.856 5.260 13.879 1.00 90.25 96 GLU A C 1
ATOM 773 O O . GLU A 1 96 ? 1.024 5.038 14.754 1.00 90.25 96 GLU A O 1
ATOM 778 N N . ASN A 1 97 ? 1.822 6.386 13.161 1.00 87.38 97 ASN A N 1
ATOM 779 C CA . ASN A 1 97 ? 0.805 7.427 13.295 1.00 87.38 97 ASN A CA 1
ATOM 780 C C . ASN A 1 97 ? 0.776 8.344 12.056 1.00 87.38 97 ASN A C 1
ATOM 782 O O . ASN A 1 97 ? 1.584 8.207 11.136 1.00 87.38 97 ASN A O 1
ATOM 786 N N . GLU A 1 98 ? -0.137 9.323 12.043 1.00 85.62 98 GLU A N 1
ATOM 787 C CA . GLU A 1 98 ? -0.318 10.264 10.923 1.00 85.62 98 GLU A CA 1
ATOM 788 C C . GLU A 1 98 ? 0.905 11.141 10.625 1.00 85.62 98 GLU A C 1
ATOM 790 O O . GLU A 1 98 ? 1.041 11.661 9.516 1.00 85.62 98 GLU A O 1
ATOM 795 N N . SER A 1 99 ? 1.790 11.348 11.600 1.00 86.31 99 SER A N 1
ATOM 796 C CA . SER A 1 99 ? 2.979 12.191 11.441 1.00 86.31 99 SER A CA 1
ATOM 797 C C . SER A 1 99 ? 4.208 11.405 10.985 1.00 86.31 99 SER A C 1
ATOM 799 O O . SER A 1 99 ? 5.153 12.015 10.479 1.00 86.31 99 SER A O 1
ATOM 801 N N . SER A 1 100 ? 4.190 10.073 11.093 1.00 88.69 100 SER A N 1
ATOM 802 C CA . SER A 1 100 ? 5.314 9.214 10.720 1.00 88.69 100 SER A CA 1
ATOM 803 C C . SER A 1 100 ? 5.708 9.376 9.252 1.00 88.69 100 SER A C 1
ATOM 805 O O . SER A 1 100 ? 4.861 9.418 8.356 1.00 88.69 100 SER A O 1
ATOM 807 N N . GLN A 1 101 ? 7.020 9.470 9.027 1.00 89.12 101 GLN A N 1
ATOM 808 C CA . GLN A 1 101 ? 7.646 9.565 7.701 1.00 89.12 101 GLN A CA 1
ATOM 809 C C . GLN A 1 101 ? 8.345 8.262 7.287 1.00 89.12 101 GLN A C 1
ATOM 811 O O . GLN A 1 101 ? 8.937 8.192 6.214 1.00 89.12 101 GLN A O 1
ATOM 816 N N . GLU A 1 102 ? 8.259 7.233 8.128 1.00 92.12 102 GLU A N 1
ATOM 817 C CA . GLU A 1 102 ? 8.870 5.924 7.924 1.00 92.12 102 GLU A CA 1
ATOM 818 C C . GLU A 1 102 ? 7.876 4.816 8.310 1.00 92.12 102 GLU A C 1
ATOM 820 O O . GLU A 1 102 ? 6.989 5.062 9.141 1.00 92.12 102 GLU A O 1
ATOM 825 N N . PRO A 1 103 ? 8.003 3.609 7.726 1.00 94.00 103 PRO A N 1
ATOM 826 C CA . PRO A 1 103 ? 7.225 2.447 8.134 1.00 94.00 103 PRO A CA 1
ATOM 827 C C . PRO A 1 103 ? 7.382 2.128 9.621 1.00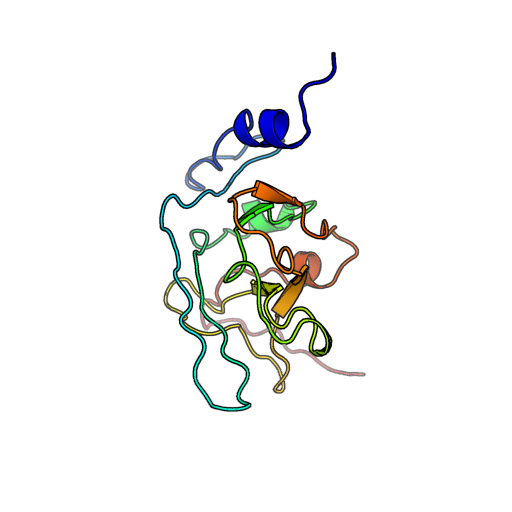 94.00 103 PRO A C 1
ATOM 829 O O . PRO A 1 103 ? 8.453 2.308 10.204 1.00 94.00 103 PRO A O 1
ATOM 832 N N . LYS A 1 104 ? 6.318 1.596 10.223 1.00 93.00 104 LYS A N 1
ATOM 833 C CA . LYS A 1 104 ? 6.350 1.036 11.573 1.00 93.00 104 LYS A CA 1
ATOM 834 C C . LYS A 1 104 ? 7.387 -0.087 11.648 1.00 93.00 104 LYS A C 1
ATOM 836 O O . LYS A 1 104 ? 7.484 -0.908 10.732 1.00 93.00 104 LYS A O 1
ATOM 841 N N . LYS A 1 105 ? 8.126 -0.135 12.762 1.00 92.75 105 LYS A N 1
ATOM 842 C CA . LYS A 1 105 ? 9.113 -1.181 13.056 1.00 92.75 105 LYS A CA 1
ATOM 843 C C . LYS A 1 105 ? 8.831 -1.826 14.402 1.00 92.75 105 LYS A C 1
ATOM 845 O O . LYS A 1 105 ? 8.638 -1.124 15.390 1.00 92.75 105 LYS A O 1
ATOM 850 N N . VAL A 1 106 ? 8.857 -3.153 14.446 1.00 89.62 106 VAL A N 1
ATOM 851 C CA . VAL A 1 106 ? 8.759 -3.935 15.686 1.00 89.62 106 VAL A CA 1
ATOM 852 C C . VAL A 1 106 ? 9.879 -4.966 15.674 1.00 89.62 106 VAL A C 1
ATOM 854 O O . VAL A 1 106 ? 9.959 -5.761 14.743 1.00 89.62 106 VAL A O 1
ATOM 857 N N . ASN A 1 107 ? 10.752 -4.952 16.688 1.00 88.56 107 ASN A N 1
ATOM 858 C CA . ASN A 1 107 ? 11.929 -5.833 16.769 1.00 88.56 107 ASN A CA 1
ATOM 859 C C . ASN A 1 107 ? 12.786 -5.809 15.486 1.00 88.56 107 ASN A C 1
ATOM 861 O O . ASN A 1 107 ? 13.119 -6.858 14.941 1.00 88.56 107 ASN A O 1
ATOM 865 N N . ASP A 1 108 ? 13.077 -4.608 14.975 1.00 88.44 108 ASP A N 1
ATOM 866 C CA . ASP A 1 108 ? 13.816 -4.359 13.724 1.00 88.44 108 ASP A CA 1
ATOM 867 C C . ASP A 1 108 ? 13.156 -4.887 12.434 1.00 88.44 108 ASP A C 1
ATOM 869 O O . ASP A 1 108 ? 13.739 -4.797 11.353 1.00 88.44 108 ASP A O 1
ATOM 873 N N . VAL A 1 109 ? 11.914 -5.376 12.508 1.00 90.06 109 VAL A N 1
ATOM 874 C CA . VAL A 1 109 ? 11.124 -5.781 11.340 1.00 90.06 109 VAL A CA 1
ATOM 875 C C . VAL A 1 109 ? 10.225 -4.631 10.897 1.00 90.06 109 VAL A C 1
ATOM 877 O O . VAL A 1 109 ? 9.372 -4.169 11.656 1.00 90.06 109 VAL A O 1
ATOM 880 N N . GLU A 1 110 ? 10.407 -4.179 9.656 1.00 93.12 110 GLU A N 1
ATOM 881 C CA . GLU A 1 110 ? 9.559 -3.175 9.008 1.00 93.12 110 GLU A CA 1
ATOM 882 C C . GLU A 1 110 ? 8.234 -3.776 8.533 1.00 93.12 110 GLU A C 1
ATOM 884 O O . GLU A 1 110 ? 8.197 -4.817 7.876 1.00 93.12 110 GLU A O 1
ATOM 889 N N . PHE A 1 111 ? 7.132 -3.090 8.830 1.00 94.56 111 PHE A N 1
ATOM 890 C CA . PHE A 1 111 ? 5.790 -3.505 8.425 1.00 94.56 111 PHE A CA 1
ATOM 891 C C . PHE A 1 111 ? 5.496 -2.986 7.016 1.00 94.56 111 PHE A C 1
ATOM 893 O O . PHE A 1 111 ? 4.767 -2.008 6.821 1.00 94.56 111 PHE A O 1
ATOM 900 N N . VAL A 1 112 ? 6.124 -3.636 6.035 1.00 95.12 112 VAL A N 1
ATOM 901 C CA . VAL A 1 112 ? 6.064 -3.288 4.614 1.00 95.12 112 VAL A CA 1
ATOM 902 C C . VAL A 1 112 ? 5.779 -4.535 3.786 1.00 95.12 112 VAL A C 1
ATOM 904 O O . VAL A 1 112 ? 6.405 -5.579 3.958 1.00 95.12 112 VAL A O 1
ATOM 907 N N . TRP A 1 113 ? 4.854 -4.413 2.837 1.00 95.88 113 TRP A N 1
ATOM 908 C CA . TRP A 1 113 ? 4.487 -5.485 1.922 1.00 95.88 113 TRP A CA 1
ATOM 909 C C . TRP A 1 113 ? 4.580 -5.016 0.482 1.00 95.88 113 TRP A C 1
ATOM 911 O O . TRP A 1 113 ? 3.987 -4.013 0.079 1.00 95.88 113 TRP A O 1
ATOM 921 N N . LYS A 1 114 ? 5.281 -5.801 -0.332 1.00 95.31 114 LYS A N 1
ATOM 922 C CA . LYS A 1 114 ? 5.375 -5.561 -1.767 1.00 95.31 114 LYS A CA 1
ATOM 923 C C . LYS A 1 114 ? 4.016 -5.754 -2.433 1.00 95.31 114 LYS A C 1
ATOM 925 O O . LYS A 1 114 ? 3.453 -6.840 -2.393 1.00 95.31 114 LYS A O 1
ATOM 930 N N . SER A 1 115 ? 3.528 -4.720 -3.111 1.00 95.25 115 SER A N 1
ATOM 931 C CA . SER A 1 115 ? 2.276 -4.770 -3.862 1.00 95.25 115 SER A CA 1
ATOM 932 C C . SER A 1 115 ? 2.472 -5.371 -5.255 1.00 95.25 115 SER A C 1
ATOM 934 O O . SER A 1 115 ? 1.836 -6.363 -5.602 1.00 95.25 115 SER A O 1
ATOM 936 N N . HIS A 1 116 ? 3.337 -4.763 -6.069 1.00 94.06 116 HIS A N 1
ATOM 937 C CA . HIS A 1 116 ? 3.660 -5.219 -7.422 1.00 94.06 116 HIS A CA 1
ATOM 938 C C . HIS A 1 116 ? 4.938 -4.543 -7.929 1.00 94.06 116 HIS A C 1
ATOM 940 O O . HIS A 1 116 ? 5.383 -3.529 -7.393 1.00 94.06 116 HIS A O 1
ATOM 946 N N . ARG A 1 117 ? 5.563 -5.114 -8.966 1.00 91.69 117 ARG A N 1
ATOM 947 C CA . ARG A 1 117 ? 6.666 -4.451 -9.680 1.00 91.69 117 ARG A CA 1
ATOM 948 C C . ARG A 1 117 ? 6.105 -3.365 -10.592 1.00 91.69 117 ARG A C 1
ATOM 950 O O . ARG A 1 117 ? 5.009 -3.522 -11.121 1.00 91.69 117 ARG A O 1
ATOM 957 N N . ASN A 1 118 ? 6.880 -2.309 -10.820 1.00 89.44 118 ASN A N 1
ATOM 958 C CA . ASN A 1 118 ? 6.545 -1.331 -11.848 1.00 89.44 118 ASN A CA 1
ATOM 959 C C . ASN A 1 118 ? 6.548 -2.002 -13.245 1.00 89.44 118 ASN A C 1
ATOM 961 O O . ASN A 1 118 ? 6.960 -3.157 -13.419 1.00 89.44 118 ASN A O 1
ATOM 965 N N . ARG A 1 119 ? 6.108 -1.290 -14.276 1.00 84.94 119 ARG A N 1
ATOM 966 C CA . ARG A 1 119 ? 6.064 -1.811 -15.646 1.00 84.94 119 ARG A CA 1
ATOM 967 C C . ARG A 1 119 ? 7.396 -1.589 -16.348 1.00 84.94 119 ARG A C 1
ATOM 969 O O . ARG A 1 119 ? 7.680 -0.483 -16.784 1.00 84.94 119 ARG A O 1
ATOM 976 N N . PHE A 1 120 ? 8.200 -2.640 -16.483 1.00 83.00 120 PHE A N 1
ATOM 977 C CA . PHE A 1 120 ? 9.536 -2.535 -17.077 1.00 83.00 120 PHE A CA 1
ATOM 978 C C . PHE A 1 120 ? 9.493 -1.997 -18.513 1.00 83.00 120 PHE A C 1
ATOM 980 O O . PHE A 1 120 ? 8.742 -2.509 -19.341 1.00 83.00 120 PHE A O 1
ATOM 987 N N . GLN A 1 121 ? 10.330 -1.003 -18.814 1.00 80.62 121 GLN A N 1
ATOM 988 C CA . GLN A 1 121 ? 10.457 -0.369 -20.135 1.00 80.62 121 GLN A CA 1
ATOM 989 C C . GLN A 1 121 ? 9.181 0.298 -20.676 1.00 80.62 121 GLN A C 1
ATOM 991 O O . GLN A 1 121 ? 9.130 0.634 -21.861 1.00 80.62 121 GLN A O 1
ATOM 996 N N . ALA A 1 122 ? 8.156 0.503 -19.845 1.00 82.25 122 ALA A N 1
ATOM 997 C CA . ALA A 1 122 ? 6.953 1.209 -20.265 1.00 82.25 122 ALA A CA 1
ATOM 998 C C . ALA A 1 122 ? 7.272 2.689 -20.514 1.00 82.25 122 ALA A C 1
ATOM 1000 O O . ALA A 1 122 ? 7.756 3.384 -19.622 1.00 82.25 122 ALA A O 1
ATOM 1001 N N . THR A 1 123 ? 7.013 3.160 -21.734 1.00 82.56 123 THR A N 1
ATOM 1002 C CA . THR A 1 123 ? 7.147 4.573 -22.120 1.00 82.56 123 THR A CA 1
ATOM 1003 C C . THR A 1 123 ? 5.918 5.389 -21.754 1.00 82.56 123 THR A C 1
ATOM 1005 O O . THR A 1 123 ? 6.050 6.566 -21.414 1.00 82.56 123 THR A O 1
ATOM 1008 N N . ASP A 1 124 ? 4.754 4.746 -21.794 1.00 87.75 124 ASP A N 1
ATOM 1009 C CA . ASP A 1 124 ? 3.456 5.342 -21.515 1.00 87.75 124 ASP A CA 1
ATOM 1010 C C . ASP A 1 124 ? 2.982 4.973 -20.113 1.00 87.75 124 ASP A C 1
ATOM 1012 O O . ASP A 1 124 ? 3.309 3.905 -19.586 1.00 87.75 124 ASP A O 1
ATOM 1016 N N . PHE A 1 125 ? 2.208 5.879 -19.520 1.00 88.94 125 PHE A N 1
ATOM 1017 C CA . PHE A 1 125 ? 1.510 5.618 -18.270 1.00 88.94 125 PHE A CA 1
ATOM 1018 C C . PHE A 1 125 ? 0.385 4.620 -1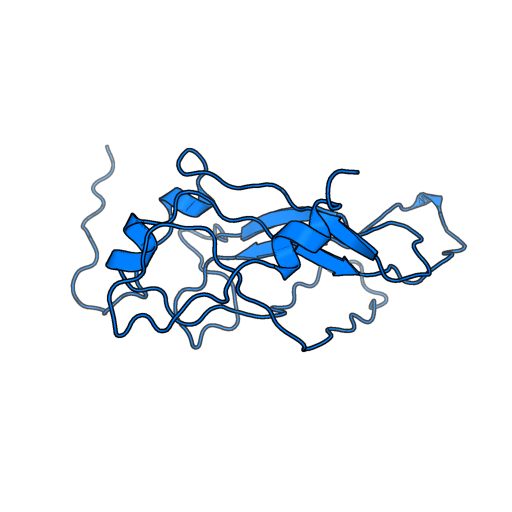8.500 1.00 88.94 125 PHE A C 1
ATOM 1020 O O . PHE A 1 125 ? -0.395 4.756 -19.441 1.00 88.94 125 PHE A O 1
ATOM 1027 N N . ASP A 1 126 ? 0.300 3.631 -17.621 1.00 90.31 126 ASP A N 1
ATOM 1028 C CA . ASP A 1 126 ? -0.807 2.688 -17.605 1.00 90.31 126 ASP A CA 1
ATOM 1029 C C . ASP A 1 126 ? -0.987 2.122 -16.191 1.00 90.31 126 ASP A C 1
ATOM 1031 O O . ASP A 1 126 ? -0.082 2.181 -15.352 1.00 90.31 126 ASP A O 1
ATOM 1035 N N . TRP A 1 127 ? -2.170 1.583 -15.920 1.00 92.62 127 TRP A N 1
ATOM 1036 C CA . TRP A 1 127 ? -2.546 1.095 -14.602 1.00 92.62 127 TRP A CA 1
ATOM 1037 C C . TRP A 1 127 ? -1.937 -0.280 -14.321 1.00 92.62 127 TRP A C 1
ATOM 1039 O O . TRP A 1 127 ? -2.032 -1.214 -15.120 1.00 92.62 127 TRP A O 1
ATOM 1049 N N . GLY A 1 128 ? -1.303 -0.393 -13.159 1.00 91.69 128 GLY A N 1
ATOM 1050 C CA . GLY A 1 128 ? -0.873 -1.632 -12.532 1.00 91.69 128 GLY A CA 1
ATOM 1051 C C . GLY A 1 128 ? -1.852 -2.048 -11.439 1.00 91.69 128 GLY A C 1
ATOM 1052 O O . GLY A 1 128 ? -2.258 -1.235 -10.605 1.00 91.69 128 GLY A O 1
ATOM 1053 N N . GLU A 1 129 ? -2.217 -3.327 -11.453 1.00 93.56 129 GLU A N 1
ATOM 1054 C CA . GLU A 1 129 ? -2.985 -3.973 -10.392 1.00 93.56 129 GLU A CA 1
ATOM 1055 C C . GLU A 1 129 ? -2.023 -4.672 -9.426 1.00 93.56 129 GLU A C 1
ATOM 1057 O O . GLU A 1 129 ? -1.248 -5.547 -9.817 1.00 93.56 129 GLU A O 1
ATOM 1062 N N . GLY A 1 130 ? -2.068 -4.270 -8.158 1.00 93.56 130 GLY A N 1
ATOM 1063 C CA . GLY A 1 130 ? -1.277 -4.865 -7.092 1.00 93.56 130 GLY A CA 1
ATOM 1064 C C . GLY A 1 130 ? -1.871 -6.144 -6.513 1.00 93.56 130 GLY A C 1
ATOM 1065 O O . GLY A 1 130 ? -3.046 -6.456 -6.716 1.00 93.56 130 GLY A O 1
ATOM 1066 N N . GLN A 1 131 ? -1.074 -6.851 -5.706 1.00 93.62 131 GLN A N 1
ATOM 1067 C CA . GLN A 1 131 ? -1.577 -7.927 -4.854 1.00 93.62 131 GLN A CA 1
ATOM 1068 C C . GLN A 1 131 ? -2.729 -7.429 -3.970 1.00 93.62 131 GLN A C 1
ATOM 1070 O O . GLN A 1 131 ? -2.666 -6.346 -3.381 1.00 93.62 131 GLN A O 1
ATOM 1075 N N . LYS A 1 132 ? -3.777 -8.252 -3.874 1.00 95.12 132 LYS A N 1
ATOM 1076 C CA . LYS A 1 132 ? -4.869 -8.074 -2.923 1.00 95.12 132 LYS A CA 1
ATOM 1077 C C . LYS A 1 132 ? -4.510 -8.767 -1.611 1.00 95.12 132 LYS A C 1
ATOM 1079 O O . LYS A 1 132 ? -4.371 -9.988 -1.580 1.00 95.12 132 LYS A O 1
ATOM 1084 N N . PHE A 1 133 ? -4.396 -7.979 -0.551 1.00 94.81 133 PHE A N 1
ATOM 1085 C CA . PHE A 1 133 ? -4.186 -8.451 0.811 1.00 94.81 133 PHE A CA 1
ATOM 1086 C C . PHE A 1 133 ? -5.533 -8.688 1.475 1.00 94.81 133 PHE A C 1
ATOM 1088 O O . PHE A 1 133 ? -6.375 -7.796 1.449 1.00 94.81 133 PHE A O 1
ATOM 1095 N N . THR A 1 134 ? -5.764 -9.882 2.012 1.00 93.56 134 THR A N 1
ATOM 1096 C CA . THR A 1 134 ? -7.004 -10.273 2.706 1.00 93.56 134 THR A CA 1
ATOM 1097 C C . THR A 1 134 ? -6.748 -10.465 4.199 1.00 93.56 134 THR A C 1
ATOM 1099 O O . THR A 1 134 ? -5.605 -10.388 4.636 1.00 93.56 134 THR A O 1
ATOM 1102 N N . GLU A 1 135 ? -7.798 -10.712 4.982 1.00 87.81 135 GLU A N 1
ATOM 1103 C CA . GLU A 1 135 ? -7.718 -10.891 6.446 1.00 87.81 135 GLU A CA 1
ATOM 1104 C C . GLU A 1 135 ? -6.764 -12.003 6.899 1.00 87.81 135 GLU A C 1
ATOM 1106 O O . GLU A 1 135 ? -6.215 -11.929 7.993 1.00 87.81 135 GLU A O 1
ATOM 1111 N N . ASP A 1 136 ? -6.534 -13.003 6.046 1.00 84.38 136 ASP A N 1
ATOM 1112 C CA . ASP A 1 136 ? -5.604 -14.107 6.308 1.00 84.38 136 ASP A CA 1
ATOM 1113 C C . ASP A 1 136 ? -4.127 -13.721 6.101 1.00 84.38 136 ASP A C 1
ATOM 1115 O O . ASP A 1 136 ? -3.240 -14.548 6.296 1.00 84.38 136 ASP A O 1
ATOM 1119 N N . GLN A 1 137 ? -3.850 -12.498 5.636 1.00 86.81 137 GLN A N 1
ATOM 1120 C CA . GLN A 1 137 ? -2.499 -12.000 5.392 1.00 86.81 137 GLN A CA 1
ATOM 1121 C C . GLN A 1 137 ? -2.097 -10.980 6.458 1.00 86.81 137 GLN A C 1
ATOM 1123 O O . GLN A 1 137 ? -2.891 -10.117 6.843 1.00 86.81 137 GLN A O 1
ATOM 1128 N N . ASP A 1 138 ? -0.823 -11.034 6.853 1.00 87.75 138 ASP A N 1
ATOM 1129 C CA . ASP A 1 138 ? -0.242 -10.234 7.936 1.00 87.75 138 ASP A CA 1
ATOM 1130 C C . ASP A 1 138 ? -0.584 -8.744 7.847 1.00 87.75 138 ASP A C 1
ATOM 1132 O O . ASP A 1 138 ? -0.895 -8.131 8.860 1.00 87.75 138 ASP A O 1
ATOM 1136 N N . LEU A 1 139 ? -0.603 -8.162 6.641 1.00 90.69 139 LEU A N 1
ATOM 1137 C CA . LEU A 1 139 ? -0.904 -6.741 6.454 1.00 90.69 139 LEU A CA 1
ATOM 1138 C C . LEU A 1 139 ? -2.243 -6.334 7.074 1.00 90.69 139 LEU A C 1
ATOM 1140 O O . LEU A 1 139 ? -2.306 -5.305 7.734 1.00 90.69 139 LEU A O 1
ATOM 1144 N N . VAL A 1 140 ? -3.315 -7.099 6.843 1.00 90.50 140 VAL A N 1
ATOM 1145 C CA . VAL A 1 140 ? -4.647 -6.749 7.365 1.00 90.50 140 VAL A CA 1
ATOM 1146 C C . VAL A 1 140 ? -4.743 -7.111 8.845 1.00 90.50 140 VAL A C 1
ATOM 1148 O O . VAL A 1 140 ? -5.326 -6.359 9.621 1.00 90.50 140 VAL A O 1
ATOM 1151 N N . HIS A 1 141 ? -4.129 -8.227 9.243 1.00 88.12 141 HIS A N 1
ATOM 1152 C CA . HIS A 1 141 ? -4.136 -8.699 10.625 1.00 88.12 141 HIS A CA 1
ATOM 1153 C C . HIS A 1 141 ? -3.369 -7.777 11.589 1.00 88.12 141 HIS A C 1
ATOM 1155 O O . HIS A 1 141 ? -3.737 -7.663 12.754 1.00 88.12 141 HIS A O 1
ATOM 1161 N N . LEU A 1 142 ? -2.318 -7.109 11.104 1.00 90.81 142 LEU A N 1
ATOM 1162 C CA . LEU A 1 142 ? -1.441 -6.238 11.891 1.00 90.81 142 LEU A CA 1
ATOM 1163 C C . LEU A 1 142 ? -1.877 -4.765 11.900 1.00 90.81 142 LEU A C 1
ATOM 1165 O O . LEU A 1 142 ? -1.158 -3.921 12.439 1.00 90.81 142 LEU A O 1
ATOM 1169 N N . LEU A 1 143 ? -3.027 -4.429 11.303 1.00 90.56 143 LEU A N 1
ATOM 1170 C CA . LEU A 1 143 ? -3.591 -3.086 11.420 1.00 90.56 143 LEU A CA 1
ATOM 1171 C C . LEU A 1 143 ? -4.040 -2.829 12.858 1.00 90.56 143 LEU A C 1
ATOM 1173 O O . LEU A 1 143 ? -4.846 -3.562 13.428 1.00 90.56 143 LEU A O 1
ATOM 1177 N N . GLU A 1 144 ? -3.577 -1.719 13.413 1.00 86.88 144 GLU A N 1
ATOM 1178 C CA . GLU A 1 144 ? -3.938 -1.255 14.746 1.00 86.88 144 GLU A CA 1
ATOM 1179 C C . GLU A 1 144 ? -4.145 0.261 14.741 1.00 86.88 144 GLU A C 1
ATOM 1181 O O . GLU A 1 144 ? -3.737 0.966 13.813 1.00 86.88 144 GLU A O 1
ATOM 1186 N N . VAL A 1 145 ? -4.824 0.766 15.770 1.00 82.25 145 VAL A N 1
ATOM 1187 C CA . VAL A 1 145 ? -4.933 2.212 15.975 1.00 82.25 145 VAL A CA 1
ATOM 1188 C C . VAL A 1 145 ? -3.572 2.779 16.356 1.00 82.25 145 VAL A C 1
ATOM 1190 O O . VAL A 1 145 ? -2.825 2.142 17.094 1.00 82.25 145 VAL A O 1
ATOM 1193 N N . SER A 1 146 ? -3.268 3.993 15.891 1.00 66.56 146 SER A N 1
ATOM 1194 C CA . SER A 1 146 ? -2.059 4.707 16.309 1.00 66.56 146 SER A CA 1
ATOM 1195 C C . SER A 1 146 ? -2.026 4.789 17.835 1.00 66.56 146 SER A C 1
ATOM 1197 O O . SER A 1 146 ? -2.959 5.340 18.425 1.00 66.56 146 SER A O 1
ATOM 1199 N N . GLY A 1 147 ? -0.995 4.217 18.459 1.00 59.88 147 GLY A N 1
ATOM 1200 C CA . GLY A 1 147 ? -0.941 4.019 19.903 1.00 59.88 147 GLY A CA 1
ATOM 1201 C C . GLY A 1 147 ? -1.193 5.305 20.693 1.00 59.88 147 GLY A C 1
ATOM 1202 O O . GLY A 1 147 ? -0.388 6.235 20.670 1.00 59.88 147 GLY A O 1
ATOM 1203 N N . SER A 1 148 ? -2.298 5.351 21.440 1.00 42.84 148 SER A N 1
ATOM 1204 C CA . SER A 1 148 ? -2.388 6.184 22.636 1.00 42.84 148 SER A CA 1
ATOM 1205 C C . SER A 1 148 ? -1.476 5.547 23.682 1.00 42.84 148 SER A C 1
ATOM 1207 O O . SER A 1 148 ? -1.688 4.395 24.049 1.00 42.84 148 SER A O 1
ATOM 1209 N N . GLY A 1 149 ? -0.443 6.265 24.119 1.00 46.53 149 GLY A N 1
ATOM 1210 C CA . GLY A 1 149 ? 0.642 5.775 24.977 1.00 46.53 149 GLY A CA 1
ATOM 1211 C C . GLY A 1 149 ? 0.284 5.341 26.407 1.00 46.53 149 GLY A C 1
ATOM 1212 O O . GLY A 1 149 ? 1.119 5.488 27.288 1.00 46.53 149 GLY A O 1
ATOM 1213 N N . GLU A 1 150 ? -0.899 4.792 26.658 1.00 40.94 150 GLU A N 1
ATOM 1214 C CA . GLU A 1 150 ? -1.295 4.210 27.944 1.00 40.94 150 GLU A CA 1
ATOM 1215 C C . GLU A 1 150 ? -2.164 2.975 27.685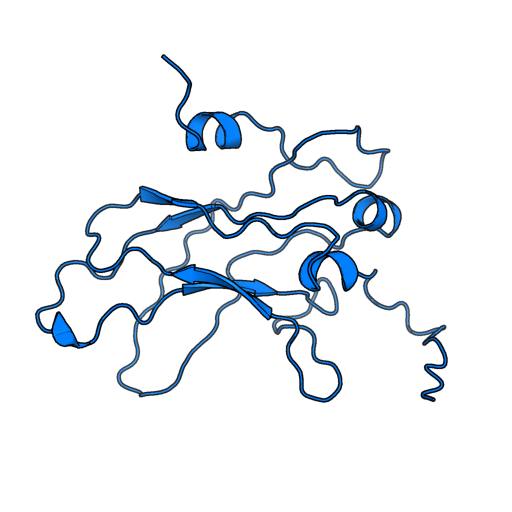 1.00 40.94 150 GLU A C 1
ATOM 1217 O O . GLU A 1 150 ? -3.380 3.075 27.706 1.00 40.94 150 GLU A O 1
ATOM 1222 N N . ASP A 1 151 ? -1.522 1.861 27.313 1.00 44.09 151 ASP A N 1
ATOM 1223 C CA . ASP A 1 151 ? -1.979 0.459 27.452 1.00 44.09 151 ASP A CA 1
ATOM 1224 C C . ASP A 1 151 ? -1.236 -0.417 26.429 1.00 44.09 151 ASP A C 1
ATOM 1226 O O . ASP A 1 151 ? -1.821 -1.020 25.529 1.00 44.09 151 ASP A O 1
ATOM 1230 N N . ALA A 1 152 ? 0.095 -0.488 26.538 1.00 37.69 152 ALA A N 1
ATOM 1231 C CA . ALA A 1 152 ? 0.843 -1.504 25.806 1.00 37.69 152 ALA A CA 1
ATOM 1232 C C . ALA A 1 152 ? 0.444 -2.888 26.360 1.00 37.69 152 ALA A C 1
ATOM 1234 O O . ALA A 1 152 ? 0.659 -3.141 27.552 1.00 37.69 152 ALA A O 1
ATOM 1235 N N . PRO A 1 153 ? -0.135 -3.796 25.550 1.00 42.38 153 PRO A N 1
ATOM 1236 C CA . PRO A 1 153 ? -0.452 -5.130 26.019 1.00 42.38 153 PRO A CA 1
ATOM 1237 C C . PRO A 1 153 ? 0.841 -5.871 26.361 1.00 42.38 153 PRO A C 1
ATOM 1239 O O . PRO A 1 153 ? 1.807 -5.906 25.598 1.00 42.38 153 PRO A O 1
ATOM 1242 N N . ILE A 1 154 ? 0.824 -6.465 27.550 1.00 40.84 154 ILE A N 1
ATOM 1243 C CA . ILE A 1 154 ? 1.814 -7.402 28.066 1.00 40.84 154 ILE A CA 1
ATOM 1244 C C . ILE A 1 154 ? 1.845 -8.610 27.118 1.00 40.84 154 ILE A C 1
ATOM 1246 O O . ILE A 1 154 ? 1.093 -9.568 27.297 1.00 40.84 154 ILE A O 1
ATOM 1250 N N . TRP A 1 155 ? 2.696 -8.588 26.093 1.00 38.78 155 TRP A N 1
ATOM 1251 C CA . TRP A 1 155 ? 2.999 -9.796 25.328 1.00 38.78 155 TRP A CA 1
ATOM 1252 C C . TRP A 1 155 ? 3.887 -10.692 26.194 1.00 38.78 155 TRP A C 1
ATOM 1254 O O . TRP A 1 155 ? 5.102 -10.525 26.266 1.00 38.78 155 TRP A O 1
ATOM 1264 N N . THR A 1 156 ? 3.255 -11.631 26.898 1.00 31.61 156 THR A N 1
ATOM 1265 C CA . THR A 1 156 ? 3.946 -12.776 27.496 1.00 31.61 156 THR A CA 1
ATOM 1266 C C . THR A 1 156 ? 4.157 -13.802 26.385 1.00 31.61 156 THR A C 1
ATOM 1268 O O . THR A 1 156 ? 3.186 -14.327 25.844 1.00 31.61 156 THR A O 1
ATOM 1271 N N . MET A 1 157 ? 5.412 -14.059 26.021 1.00 28.77 157 MET A N 1
ATOM 1272 C CA . MET A 1 157 ? 5.787 -15.192 25.172 1.00 28.77 157 MET A CA 1
ATOM 1273 C C . MET A 1 157 ? 5.701 -16.495 25.983 1.00 28.77 157 MET A C 1
ATOM 1275 O O . MET A 1 157 ? 6.160 -16.526 27.127 1.00 28.77 157 MET A O 1
ATOM 1279 N N . TYR A 1 158 ? 5.155 -17.555 25.383 1.00 37.12 158 TYR A N 1
ATOM 1280 C CA . TYR A 1 158 ? 5.546 -18.932 25.709 1.00 37.12 158 TYR A CA 1
ATOM 1281 C C . TYR A 1 158 ? 6.694 -19.350 24.793 1.00 37.12 158 TYR A C 1
ATOM 1283 O O . TYR A 1 158 ? 6.660 -18.942 23.608 1.00 37.12 158 TYR A O 1
#

Radius of gyration: 18.1 Å; chains: 1; bounding box: 46×33×52 Å

Foldseek 3Di:
DDDDPVVVVVPAAAQDDPPDDDDDDDHDDDDPDDDDDDDDPDPDDDDFDPDDDAFDDPVRLVRDFKDWDKDWDFDPADDPCPPVDAPAFDKDADALHPPDGAGDDDPNDGRIDTFTTHDPRGPDTDMDITDMGGCVDPNSVVDDGNDPPPCDDDPDDD

Sequence (158 aa):
MAASSIEKIKSLPALPSQATAIDQGQYTIATKQQLNLIPTNDEATRTHIWFRTPALTIDTIKHIRSIQLWAESRDQGANRERFYGNWTWFELAILENESSQEPKKVNDVEFVWKSHRNRFQATDFDWGEGQKFTEDQDLVHLLEVSGSGEDAPIWTMY

pLDDT: mean 83.14, std 15.84, range [28.77, 96.25]

Organism: NCBI:txid749634

Secondary structure (DSSP, 8-state):
-PPPHHHHHHHSPBPPPTTSPPPSS--B--------PPPPSSS---------PPPPPHHHHHH--EEEEEEEE--SSS-S-GGG----EEEEE-BSSTT-SSB-EETTEE-EEEEEE--TT--S-EEEEEEEEETTSHHHHT------SS--------